Protein AF-A0A3C1PL70-F1 (afdb_monomer_lite)

Structure (mmCIF, N/CA/C/O backbone):
data_AF-A0A3C1PL70-F1
#
_entry.id   AF-A0A3C1PL70-F1
#
loop_
_atom_site.group_PDB
_atom_site.id
_atom_site.type_symbol
_atom_site.label_atom_id
_atom_site.label_alt_id
_atom_site.label_comp_id
_atom_site.label_asym_id
_atom_site.label_entity_id
_atom_site.label_seq_id
_atom_site.pdbx_PDB_ins_code
_atom_site.Cartn_x
_atom_site.Cartn_y
_atom_site.Cartn_z
_atom_site.occupancy
_atom_site.B_iso_or_equiv
_atom_site.auth_seq_id
_atom_site.auth_comp_id
_atom_site.auth_asym_id
_atom_site.auth_atom_id
_atom_site.pdbx_PDB_model_num
ATOM 1 N N . MET A 1 1 ? 24.986 -9.614 -31.286 1.00 55.00 1 MET A N 1
ATOM 2 C CA . MET A 1 1 ? 23.608 -9.142 -30.991 1.00 55.00 1 MET A CA 1
ATOM 3 C C . MET A 1 1 ? 23.009 -9.669 -29.675 1.00 55.00 1 MET A C 1
ATOM 5 O O . MET A 1 1 ? 22.349 -8.893 -29.001 1.00 55.00 1 MET A O 1
ATOM 9 N N . LYS A 1 2 ? 23.241 -10.927 -29.245 1.00 59.12 2 LYS A N 1
ATOM 10 C CA . LYS A 1 2 ? 22.670 -11.471 -27.983 1.00 59.12 2 LYS A CA 1
ATOM 11 C C . LYS A 1 2 ? 23.146 -10.782 -26.684 1.00 59.12 2 LYS A C 1
ATOM 13 O O . LYS A 1 2 ? 22.365 -10.678 -25.748 1.00 59.12 2 LYS A O 1
ATOM 18 N N . GLN A 1 3 ? 24.395 -10.307 -26.620 1.00 63.12 3 GLN A N 1
ATOM 19 C CA . GLN A 1 3 ? 24.935 -9.613 -25.435 1.00 63.12 3 GLN A CA 1
ATOM 20 C C . GLN A 1 3 ? 24.339 -8.211 -25.223 1.00 63.12 3 GLN A C 1
ATOM 22 O O . GLN A 1 3 ? 24.038 -7.855 -24.092 1.00 63.12 3 GLN A O 1
ATOM 27 N N . ALA A 1 4 ? 24.106 -7.448 -26.297 1.00 64.56 4 ALA A N 1
ATOM 28 C CA . ALA A 1 4 ? 23.540 -6.099 -26.205 1.00 64.56 4 ALA A CA 1
ATOM 29 C C . ALA A 1 4 ? 22.103 -6.106 -25.648 1.00 64.56 4 ALA A C 1
ATOM 31 O O . ALA A 1 4 ? 21.754 -5.249 -24.847 1.00 64.56 4 ALA A O 1
ATOM 32 N N . LYS A 1 5 ? 21.30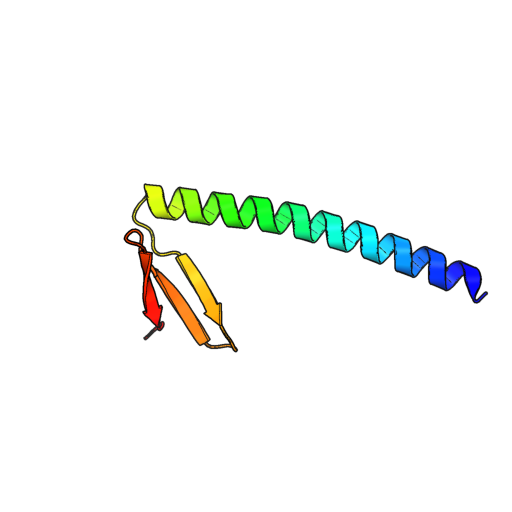9 -7.127 -26.008 1.00 63.75 5 LYS A N 1
ATOM 33 C CA . LYS A 1 5 ? 19.936 -7.321 -25.513 1.00 63.75 5 LYS A CA 1
ATOM 34 C C . LYS A 1 5 ? 19.890 -7.614 -24.004 1.00 63.75 5 LYS A C 1
ATOM 36 O O . LYS A 1 5 ? 19.122 -7.004 -23.280 1.00 63.75 5 LYS A O 1
ATOM 41 N N . LYS A 1 6 ? 20.791 -8.471 -23.504 1.00 65.75 6 LYS A N 1
ATOM 42 C CA . LYS A 1 6 ? 20.886 -8.764 -22.061 1.00 65.75 6 LYS A CA 1
ATOM 43 C C . LYS A 1 6 ? 21.258 -7.537 -21.225 1.00 65.75 6 LYS A C 1
ATOM 45 O O . LYS A 1 6 ? 20.777 -7.397 -20.107 1.00 65.75 6 LYS A O 1
ATOM 50 N N . LEU A 1 7 ? 22.122 -6.665 -21.749 1.00 64.50 7 LEU A N 1
ATOM 51 C CA . LEU A 1 7 ? 22.537 -5.452 -21.043 1.00 64.50 7 LEU A CA 1
ATOM 52 C C . LEU A 1 7 ? 21.400 -4.419 -20.967 1.00 64.50 7 LEU A C 1
ATOM 54 O O . LEU A 1 7 ? 21.228 -3.789 -19.926 1.00 64.50 7 LEU A O 1
ATOM 58 N N . SER A 1 8 ? 20.597 -4.278 -22.030 1.00 71.06 8 SER A N 1
ATOM 59 C CA . SER A 1 8 ? 19.396 -3.434 -21.993 1.00 71.06 8 SER A CA 1
ATOM 60 C C . SER A 1 8 ? 18.341 -3.970 -21.027 1.00 71.06 8 SER A C 1
ATOM 62 O O . SER A 1 8 ? 17.761 -3.184 -20.286 1.00 71.06 8 SER A O 1
ATOM 64 N N . ASP A 1 9 ? 18.147 -5.290 -20.972 1.00 74.38 9 ASP A N 1
ATOM 65 C CA . ASP A 1 9 ? 17.181 -5.919 -20.061 1.00 74.38 9 ASP A CA 1
ATOM 66 C C . ASP A 1 9 ? 17.559 -5.686 -18.586 1.00 74.38 9 ASP A C 1
ATOM 68 O O . ASP A 1 9 ? 16.700 -5.381 -17.762 1.00 74.38 9 ASP A O 1
ATOM 72 N N . LEU A 1 10 ? 18.857 -5.756 -18.257 1.00 77.75 10 LEU A N 1
ATOM 73 C CA . LEU A 1 10 ? 19.358 -5.492 -16.904 1.00 77.75 10 LEU A CA 1
ATOM 74 C C . LEU A 1 10 ? 19.186 -4.020 -16.504 1.00 77.75 10 LEU A C 1
ATOM 76 O O . LEU A 1 10 ? 18.819 -3.719 -15.370 1.00 77.75 10 LEU A O 1
ATOM 80 N N . LYS A 1 11 ? 19.427 -3.095 -17.439 1.00 81.94 11 LYS A N 1
ATOM 81 C CA . LYS A 1 11 ? 19.244 -1.661 -17.197 1.00 81.94 11 LYS A CA 1
ATOM 82 C C . LYS A 1 11 ? 17.772 -1.318 -16.952 1.00 81.94 11 LYS A C 1
ATOM 84 O O . LYS A 1 11 ? 17.474 -0.639 -15.976 1.00 81.94 11 LYS A O 1
ATOM 89 N N . ILE A 1 12 ? 16.869 -1.847 -17.781 1.00 81.12 12 ILE A N 1
ATOM 90 C CA . ILE A 1 12 ? 15.418 -1.682 -17.603 1.00 81.12 12 ILE A CA 1
ATOM 91 C C . ILE A 1 12 ? 14.991 -2.247 -16.246 1.00 81.12 12 ILE A C 1
ATOM 93 O O . ILE A 1 12 ? 14.256 -1.585 -15.523 1.00 81.12 12 ILE A O 1
ATOM 97 N N . TYR A 1 13 ? 15.497 -3.425 -15.866 1.00 83.94 13 TYR A N 1
ATOM 98 C CA . TYR A 1 13 ? 15.214 -4.018 -14.560 1.00 83.94 13 TYR A CA 1
ATOM 99 C C . TYR A 1 13 ? 15.610 -3.085 -13.405 1.00 83.94 13 TYR A C 1
ATOM 101 O O . TYR A 1 13 ? 14.777 -2.798 -12.547 1.00 83.94 13 TYR A O 1
ATOM 109 N N . HIS A 1 14 ? 16.838 -2.559 -13.410 1.00 86.56 14 HIS A N 1
ATOM 110 C CA . HIS A 1 14 ? 17.304 -1.635 -12.371 1.00 86.56 14 HIS A CA 1
ATOM 111 C C . HIS A 1 14 ? 16.484 -0.343 -12.309 1.00 86.56 14 HIS A C 1
ATOM 113 O O . HIS A 1 14 ? 16.115 0.088 -11.219 1.00 86.56 14 HIS A O 1
ATOM 119 N N . GLU A 1 15 ? 16.155 0.247 -13.458 1.00 90.25 15 GLU A N 1
ATOM 120 C CA . GLU A 1 15 ? 15.319 1.451 -13.510 1.00 90.25 15 GLU A CA 1
ATOM 121 C C . GLU A 1 15 ? 13.907 1.170 -12.967 1.00 90.25 15 GLU A C 1
ATOM 123 O O . GLU A 1 15 ? 13.373 1.954 -12.181 1.00 90.25 15 GLU A O 1
ATOM 128 N N . THR A 1 16 ? 13.310 0.025 -13.315 1.00 90.00 16 THR A N 1
ATOM 129 C CA . THR A 1 16 ? 11.988 -0.357 -12.794 1.00 90.00 16 THR A CA 1
ATOM 130 C C . THR A 1 16 ? 11.996 -0.666 -11.298 1.00 90.00 16 THR A C 1
ATOM 132 O O . THR A 1 16 ? 11.040 -0.307 -10.608 1.00 90.00 16 THR A O 1
ATOM 135 N N . ASP A 1 17 ? 13.062 -1.282 -10.780 1.00 93.38 17 ASP A N 1
ATOM 136 C CA . ASP A 1 17 ? 13.227 -1.554 -9.349 1.00 93.38 17 ASP A CA 1
ATOM 137 C C . ASP A 1 17 ? 13.344 -0.251 -8.550 1.00 93.38 17 ASP A C 1
ATOM 139 O O . ASP A 1 17 ? 12.680 -0.077 -7.526 1.00 93.38 17 ASP A O 1
ATOM 143 N N . GLU A 1 18 ? 14.103 0.720 -9.060 1.00 94.12 18 GLU A N 1
ATOM 144 C CA . GLU A 1 18 ? 14.240 2.022 -8.414 1.00 94.12 18 GLU A CA 1
ATOM 145 C C . GLU A 1 18 ? 12.919 2.803 -8.400 1.00 94.12 18 GLU A C 1
ATOM 147 O O . GLU A 1 18 ? 12.533 3.352 -7.361 1.00 94.12 18 GLU A O 1
ATOM 152 N N . VAL A 1 19 ? 12.183 2.799 -9.515 1.00 94.88 19 VAL A N 1
ATOM 153 C CA . VAL A 1 19 ? 10.845 3.403 -9.589 1.00 94.88 19 VAL A CA 1
ATOM 154 C C . VAL A 1 19 ? 9.894 2.733 -8.596 1.00 94.88 19 VAL A C 1
ATOM 156 O O . VAL A 1 19 ? 9.183 3.426 -7.864 1.00 94.88 19 VAL A O 1
ATOM 159 N N . LEU A 1 20 ? 9.909 1.400 -8.509 1.00 93.94 20 LEU A N 1
ATOM 160 C CA . LEU A 1 20 ? 9.079 0.655 -7.564 1.00 93.94 20 LEU A CA 1
ATOM 161 C C . LEU A 1 20 ? 9.460 0.961 -6.109 1.00 93.94 20 LEU A C 1
ATOM 163 O O . LEU A 1 20 ? 8.580 1.145 -5.264 1.00 93.94 20 LEU A O 1
ATOM 167 N N . ARG A 1 21 ? 10.757 1.076 -5.809 1.00 94.88 21 ARG A N 1
ATOM 168 C CA . ARG A 1 21 ? 11.262 1.463 -4.485 1.00 94.88 21 ARG A CA 1
ATOM 169 C C . ARG A 1 21 ? 10.735 2.837 -4.074 1.00 94.88 21 ARG A C 1
ATOM 171 O O . ARG A 1 21 ? 10.212 2.977 -2.968 1.00 94.88 21 ARG A O 1
ATOM 178 N N . LEU A 1 22 ? 10.838 3.833 -4.954 1.00 96.25 22 LEU A N 1
ATOM 179 C CA . LEU A 1 22 ? 10.334 5.187 -4.700 1.00 96.25 22 LEU A CA 1
ATOM 180 C C . LEU A 1 22 ? 8.807 5.204 -4.538 1.00 96.25 22 LEU A C 1
ATOM 182 O O . LEU A 1 22 ? 8.295 5.831 -3.608 1.00 96.25 22 LEU A O 1
ATOM 186 N N . ALA A 1 23 ? 8.083 4.462 -5.379 1.00 93.88 23 ALA A N 1
ATOM 187 C CA . ALA A 1 23 ? 6.633 4.325 -5.276 1.00 93.88 23 ALA A CA 1
ATOM 188 C C . ALA A 1 23 ? 6.205 3.706 -3.932 1.00 93.88 23 ALA A C 1
ATOM 190 O O . ALA A 1 23 ? 5.287 4.214 -3.287 1.00 93.88 23 ALA A O 1
ATOM 191 N N . ASN A 1 24 ? 6.903 2.666 -3.466 1.00 93.50 24 ASN A N 1
ATOM 192 C CA . ASN A 1 24 ? 6.628 2.017 -2.180 1.00 93.50 24 ASN A CA 1
ATOM 193 C C . ASN A 1 24 ? 6.867 2.951 -0.985 1.00 93.50 24 ASN A C 1
ATOM 195 O O . ASN A 1 24 ? 6.086 2.938 -0.031 1.00 93.50 24 ASN A O 1
ATOM 199 N N . ILE A 1 25 ? 7.912 3.785 -1.038 1.00 96.44 25 ILE A N 1
ATOM 200 C CA . ILE A 1 25 ? 8.162 4.812 -0.015 1.00 96.44 25 ILE A CA 1
ATOM 201 C C . ILE A 1 25 ? 6.992 5.803 0.024 1.00 96.44 25 ILE A C 1
ATOM 203 O O . ILE A 1 25 ? 6.404 6.015 1.086 1.00 96.44 25 ILE A O 1
ATOM 207 N N . GLY A 1 26 ? 6.597 6.346 -1.132 1.00 95.62 26 GLY A N 1
ATOM 208 C CA . GLY A 1 26 ? 5.486 7.297 -1.224 1.00 95.62 26 GLY A CA 1
ATOM 209 C C . GLY A 1 26 ? 4.149 6.708 -0.764 1.00 95.62 26 GLY A C 1
ATOM 210 O O . GLY A 1 26 ? 3.400 7.365 -0.036 1.00 95.62 26 GLY A O 1
ATOM 211 N N . ALA A 1 27 ? 3.871 5.452 -1.125 1.00 91.81 27 ALA A N 1
ATOM 212 C CA . ALA A 1 27 ? 2.684 4.734 -0.676 1.00 91.81 27 ALA A CA 1
ATOM 213 C C . ALA A 1 27 ? 2.666 4.596 0.852 1.00 91.81 27 ALA A C 1
ATOM 215 O O . ALA A 1 27 ? 1.675 4.964 1.483 1.00 91.81 27 ALA A O 1
ATOM 216 N N . LYS A 1 28 ? 3.774 4.155 1.462 1.00 91.94 28 LYS A N 1
ATOM 217 C CA . LYS A 1 28 ? 3.878 4.011 2.920 1.00 91.94 28 LYS A CA 1
ATOM 218 C C . LYS A 1 28 ? 3.617 5.333 3.639 1.00 91.94 28 LYS A C 1
ATOM 220 O O . LYS A 1 2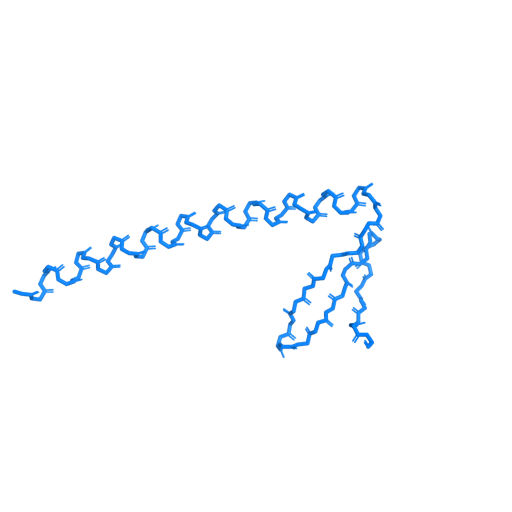8 ? 2.832 5.376 4.581 1.00 91.94 28 LYS A O 1
ATOM 225 N N . GLU A 1 29 ? 4.217 6.424 3.176 1.00 95.19 29 GLU A N 1
ATOM 226 C CA . GLU A 1 29 ? 3.973 7.737 3.773 1.00 95.19 29 GLU A CA 1
ATOM 227 C C . GLU A 1 29 ? 2.520 8.206 3.632 1.00 95.19 29 GLU A C 1
ATOM 229 O O . GLU A 1 29 ? 1.983 8.840 4.543 1.00 95.19 29 GLU A O 1
ATOM 234 N N . ALA A 1 30 ? 1.874 7.921 2.499 1.00 91.62 30 ALA A N 1
ATOM 235 C CA . ALA A 1 30 ? 0.469 8.254 2.297 1.00 91.62 30 ALA A CA 1
ATOM 236 C C . ALA A 1 30 ? -0.432 7.501 3.286 1.00 91.62 30 ALA A C 1
ATOM 238 O O . ALA A 1 30 ? -1.305 8.122 3.893 1.00 91.62 30 ALA A O 1
ATOM 239 N N . VAL A 1 31 ? -0.171 6.209 3.514 1.00 89.88 31 VAL A N 1
ATOM 240 C CA . VAL A 1 31 ? -0.890 5.400 4.512 1.00 89.88 31 VAL A CA 1
ATOM 241 C C . VAL A 1 31 ? -0.710 5.972 5.917 1.00 89.88 31 VAL A C 1
ATOM 243 O O . VAL A 1 31 ? -1.691 6.184 6.628 1.00 89.88 31 VAL A O 1
ATOM 246 N N . GLU A 1 32 ? 0.519 6.308 6.307 1.00 91.75 32 GLU A N 1
ATOM 247 C CA . GLU A 1 32 ? 0.790 6.895 7.625 1.00 91.75 32 GLU A CA 1
ATOM 248 C C . GLU A 1 32 ? 0.099 8.255 7.813 1.00 91.75 32 GLU A C 1
ATOM 250 O O . GLU A 1 32 ? -0.449 8.552 8.880 1.00 91.75 32 GLU A O 1
ATOM 255 N N . ARG A 1 33 ? 0.063 9.094 6.769 1.00 92.69 33 ARG A N 1
ATOM 256 C CA . ARG A 1 33 ? -0.688 10.360 6.798 1.00 92.69 33 ARG A CA 1
ATOM 257 C C . ARG A 1 33 ? -2.195 10.130 6.891 1.00 92.69 33 ARG A C 1
ATOM 259 O O . ARG A 1 33 ? -2.860 10.871 7.613 1.00 92.69 33 ARG A O 1
ATOM 266 N N . ASN A 1 34 ? -2.724 9.124 6.201 1.00 91.25 34 ASN A N 1
ATOM 267 C CA . ASN A 1 34 ? -4.136 8.758 6.270 1.00 91.25 34 ASN A CA 1
ATOM 268 C C . ASN A 1 34 ? -4.521 8.305 7.682 1.00 91.25 34 ASN A C 1
ATOM 270 O O . ASN A 1 34 ? -5.489 8.829 8.232 1.00 91.25 34 ASN A O 1
ATOM 274 N N . LYS A 1 35 ? -3.705 7.450 8.315 1.00 90.06 35 LYS A N 1
ATOM 275 C CA . LYS A 1 35 ? -3.885 7.018 9.714 1.00 90.06 35 LYS A CA 1
ATOM 276 C C . LYS A 1 35 ? -3.966 8.207 10.668 1.00 90.06 35 LYS A C 1
ATOM 278 O O . LYS A 1 35 ? -4.930 8.329 11.418 1.00 90.06 35 LYS A O 1
ATOM 283 N N . LYS A 1 36 ? -3.021 9.150 10.566 1.00 91.75 36 LYS A N 1
ATOM 284 C CA . LYS A 1 36 ? -3.013 10.381 11.383 1.00 91.75 36 LYS A CA 1
ATOM 285 C C . LYS A 1 36 ? -4.238 11.275 11.167 1.00 91.75 36 LYS A C 1
ATOM 287 O O . LYS A 1 36 ? -4.615 12.008 12.074 1.00 91.75 36 LYS A O 1
ATOM 292 N N . LYS A 1 37 ? -4.835 11.247 9.974 1.00 93.31 37 LYS A N 1
ATOM 293 C CA . LYS A 1 37 ? -6.008 12.057 9.610 1.00 93.31 37 LYS A CA 1
ATOM 294 C C . LYS A 1 37 ? -7.341 11.335 9.817 1.00 93.31 37 LYS A C 1
ATOM 296 O O . LYS A 1 37 ? -8.379 11.916 9.517 1.00 93.31 37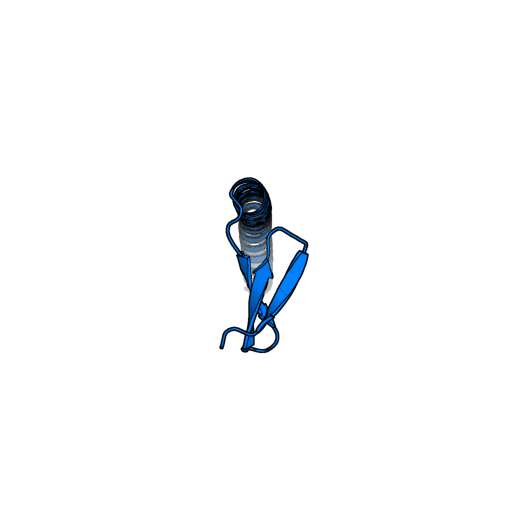 LYS A O 1
ATOM 301 N N . GLY A 1 38 ? -7.330 10.087 10.282 1.00 91.75 38 GLY A N 1
ATOM 302 C CA . GLY A 1 38 ? -8.551 9.294 10.399 1.00 91.75 38 GLY A CA 1
ATOM 303 C C . GLY A 1 38 ? -9.151 8.876 9.047 1.00 91.75 38 GLY A C 1
ATOM 304 O O . GLY A 1 38 ? -10.335 8.557 8.978 1.00 91.75 38 GLY A O 1
ATOM 305 N N . ILE A 1 39 ? -8.363 8.886 7.969 1.00 92.81 39 ILE A N 1
ATOM 306 C CA . ILE A 1 39 ? -8.818 8.554 6.613 1.00 92.81 39 ILE A CA 1
ATOM 307 C C . ILE A 1 39 ? -8.579 7.057 6.357 1.00 92.81 39 ILE A C 1
ATOM 309 O O . ILE A 1 39 ? -7.447 6.596 6.516 1.00 92.81 39 ILE A O 1
ATOM 313 N N . PRO A 1 40 ? -9.596 6.288 5.930 1.00 92.81 40 PRO A N 1
ATOM 314 C CA . PRO A 1 40 ? -9.402 4.899 5.528 1.00 92.81 40 PRO A CA 1
ATOM 315 C C . PRO A 1 40 ? -8.504 4.772 4.293 1.00 92.81 40 PRO A C 1
ATOM 317 O O . PRO A 1 40 ? -8.632 5.534 3.332 1.00 92.81 40 PRO A O 1
ATOM 320 N N . THR A 1 41 ? -7.623 3.776 4.287 1.00 93.81 41 THR A N 1
ATOM 321 C CA . THR A 1 41 ? -6.731 3.498 3.155 1.00 93.81 41 THR A CA 1
ATOM 322 C C . THR A 1 41 ? -7.310 2.383 2.284 1.00 93.81 41 THR A C 1
ATOM 324 O O . THR A 1 41 ? -7.458 1.264 2.776 1.00 93.81 41 THR A O 1
ATOM 327 N N . PRO A 1 42 ? -7.616 2.633 0.997 1.00 91.94 42 PRO A N 1
ATOM 328 C CA . PRO A 1 42 ? -8.043 1.581 0.086 1.00 91.94 42 PRO A CA 1
ATOM 329 C C . PRO A 1 42 ? -6.861 0.712 -0.362 1.00 91.94 42 PRO A C 1
ATOM 331 O O . PRO A 1 42 ? -5.786 1.222 -0.678 1.00 91.94 42 PRO A O 1
ATOM 334 N N . PHE A 1 43 ? -7.080 -0.593 -0.476 1.00 91.44 43 PHE A N 1
ATOM 335 C CA . PHE A 1 43 ? -6.142 -1.531 -1.093 1.00 91.44 43 PHE A CA 1
ATOM 336 C C . PHE A 1 43 ? -6.894 -2.659 -1.806 1.00 91.44 43 PHE A C 1
ATOM 338 O O . PHE A 1 43 ? -8.098 -2.829 -1.625 1.00 91.44 43 PHE A O 1
ATOM 345 N N . SER A 1 44 ? -6.202 -3.417 -2.659 1.00 91.50 44 SER A N 1
ATOM 346 C CA . SER A 1 44 ? -6.802 -4.514 -3.425 1.00 91.50 44 SER A CA 1
ATOM 347 C C . SER A 1 44 ? -6.113 -5.838 -3.125 1.00 91.50 44 SER A C 1
ATOM 349 O O . SER A 1 44 ? -4.889 -5.935 -3.197 1.00 91.50 44 SER A O 1
ATOM 351 N N . ILE A 1 45 ? -6.901 -6.871 -2.825 1.00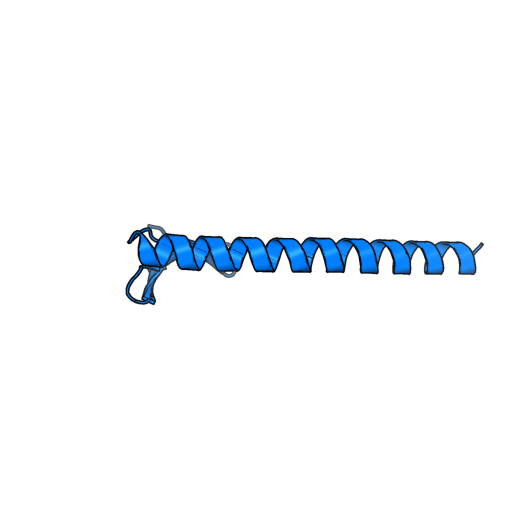 92.50 45 ILE A N 1
ATOM 352 C CA . ILE A 1 45 ? -6.435 -8.256 -2.708 1.00 92.50 45 ILE A CA 1
ATOM 353 C C . ILE A 1 45 ? -7.227 -9.100 -3.700 1.00 92.50 45 ILE A C 1
ATOM 355 O O . ILE A 1 45 ? -8.452 -9.183 -3.619 1.00 92.50 45 ILE A O 1
ATOM 359 N N . LYS A 1 46 ? -6.524 -9.758 -4.633 1.00 92.50 46 LYS A N 1
ATOM 360 C CA . LYS A 1 46 ? -7.130 -10.634 -5.657 1.00 92.50 46 LYS A CA 1
ATOM 361 C C . LYS A 1 46 ? -8.273 -9.948 -6.429 1.00 92.50 46 LYS A C 1
ATOM 363 O O . LYS A 1 46 ? -9.313 -10.552 -6.675 1.00 92.50 46 LYS A O 1
ATOM 368 N N . GLY A 1 47 ? -8.096 -8.668 -6.762 1.00 92.44 47 GLY A N 1
ATOM 369 C CA . GLY A 1 47 ? -9.087 -7.870 -7.491 1.00 92.44 47 GLY A CA 1
ATOM 370 C C . GLY A 1 47 ? -10.267 -7.369 -6.651 1.00 92.44 47 GLY A C 1
ATOM 371 O O . GLY A 1 47 ? -11.128 -6.679 -7.187 1.00 92.44 47 GLY A O 1
ATOM 372 N N . LYS A 1 48 ? -10.317 -7.674 -5.350 1.00 95.00 48 LYS A N 1
ATOM 373 C CA . LYS A 1 48 ? -11.331 -7.157 -4.423 1.00 95.00 48 LYS A CA 1
ATOM 374 C C . LYS A 1 48 ? -10.769 -5.977 -3.646 1.00 95.00 48 LYS A C 1
ATOM 376 O O . LYS A 1 48 ? -9.650 -6.060 -3.145 1.00 95.00 48 LYS A O 1
ATOM 381 N N . ILE A 1 49 ? -11.546 -4.903 -3.543 1.00 94.50 49 ILE A N 1
ATOM 382 C CA . ILE A 1 49 ? -11.146 -3.688 -2.828 1.00 94.50 49 ILE A CA 1
ATOM 383 C C . ILE A 1 49 ? -11.512 -3.825 -1.349 1.00 94.50 49 ILE A C 1
ATOM 385 O O . ILE A 1 49 ? -12.603 -4.278 -1.007 1.00 94.50 49 ILE A O 1
ATOM 389 N N . PHE A 1 50 ? -10.598 -3.400 -0.490 1.00 95.12 50 PHE A N 1
ATOM 390 C CA . PHE A 1 50 ? -10.740 -3.325 0.955 1.00 95.12 50 PHE A CA 1
ATOM 391 C C . PHE A 1 50 ? -10.320 -1.939 1.437 1.00 95.12 50 PHE A C 1
ATOM 393 O O . PHE A 1 50 ? -9.591 -1.229 0.745 1.00 95.12 50 PHE A O 1
ATOM 400 N N . TYR A 1 51 ? -10.753 -1.584 2.637 1.00 94.50 51 TYR A N 1
ATOM 401 C CA . TYR A 1 51 ? -10.345 -0.389 3.354 1.00 94.50 51 TYR A CA 1
ATOM 402 C C . TYR A 1 51 ? -9.700 -0.788 4.679 1.00 94.50 51 TYR A C 1
ATOM 404 O O . TYR A 1 51 ? -10.317 -1.500 5.471 1.00 94.50 51 TYR A O 1
ATOM 412 N N . GLU A 1 52 ? -8.474 -0.323 4.918 1.00 93.31 52 GLU A N 1
ATOM 413 C CA . GLU A 1 52 ? -7.845 -0.321 6.241 1.00 93.31 52 GLU A CA 1
ATOM 414 C C . GLU A 1 52 ? -8.289 0.956 6.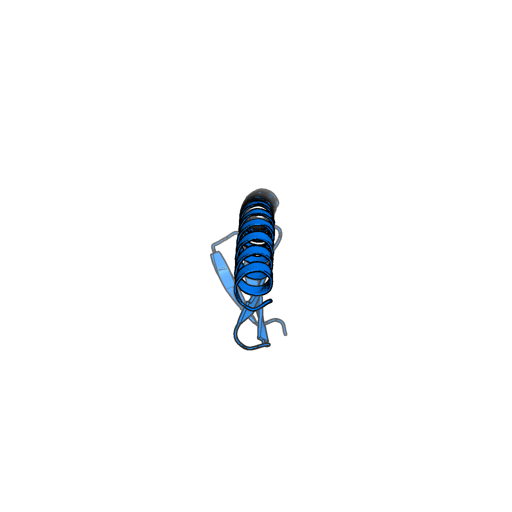953 1.00 93.31 52 GLU A C 1
ATOM 416 O O . GLU A 1 52 ? -7.971 2.073 6.531 1.00 93.31 52 GLU A O 1
ATOM 421 N N . MET A 1 53 ? -9.073 0.791 8.006 1.00 93.44 53 MET A N 1
ATOM 422 C CA . MET A 1 53 ? -9.516 1.868 8.873 1.00 93.44 53 MET A CA 1
ATOM 423 C C . MET A 1 53 ? -8.344 2.372 9.739 1.00 93.44 53 MET A C 1
ATOM 425 O O . MET A 1 53 ? -7.373 1.646 9.955 1.00 93.44 53 MET A O 1
ATOM 429 N N . PRO A 1 54 ? -8.412 3.604 10.273 1.00 89.75 54 PRO A N 1
ATOM 430 C CA . PRO A 1 54 ? -7.338 4.170 11.099 1.00 89.75 54 PRO A CA 1
ATOM 431 C C . PRO A 1 54 ? -7.018 3.374 12.375 1.00 89.75 54 PRO A C 1
ATOM 433 O O . PRO A 1 54 ? -5.900 3.451 12.873 1.00 89.75 54 PRO A O 1
ATOM 436 N N . ASP A 1 55 ? -7.985 2.611 12.889 1.00 89.94 55 ASP A N 1
ATOM 437 C CA . ASP A 1 55 ? -7.849 1.700 14.034 1.00 89.94 55 ASP A CA 1
ATOM 438 C C . ASP A 1 55 ? -7.225 0.337 13.660 1.00 89.94 55 ASP A C 1
ATOM 440 O O . ASP A 1 55 ? -7.030 -0.512 14.528 1.00 89.94 55 ASP A O 1
ATOM 444 N N . GLY A 1 56 ? -6.909 0.119 12.378 1.00 87.00 56 GLY A N 1
ATOM 445 C CA . GLY A 1 56 ? -6.391 -1.139 11.839 1.00 87.00 56 GLY A CA 1
ATOM 446 C C . GLY A 1 56 ? -7.471 -2.136 11.407 1.00 87.00 56 GLY A C 1
ATOM 447 O O . GLY A 1 56 ? -7.136 -3.199 10.880 1.00 87.00 56 GLY A O 1
ATOM 448 N N . THR A 1 57 ? -8.758 -1.820 11.578 1.00 93.62 57 THR A N 1
ATOM 449 C CA . THR A 1 57 ? -9.852 -2.689 11.127 1.00 93.62 57 THR A CA 1
ATOM 450 C C . THR A 1 57 ? -9.891 -2.741 9.600 1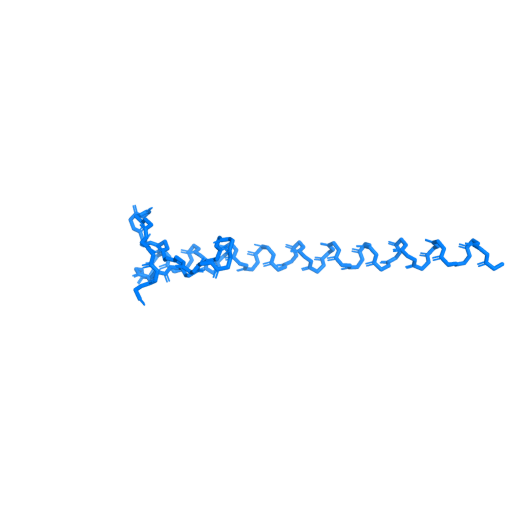.00 93.62 57 THR A C 1
ATOM 452 O O . THR A 1 57 ? -9.879 -1.710 8.934 1.00 93.62 57 THR A O 1
ATOM 455 N N . ILE A 1 58 ? -10.002 -3.936 9.017 1.00 94.25 58 ILE A N 1
ATOM 456 C CA . ILE A 1 58 ? -10.133 -4.109 7.565 1.00 94.25 58 ILE A CA 1
ATOM 457 C C . ILE A 1 58 ? -11.588 -4.402 7.210 1.00 94.25 58 ILE A C 1
ATOM 459 O O . ILE A 1 58 ? -12.196 -5.312 7.776 1.00 94.25 58 ILE A O 1
ATOM 463 N N . LYS A 1 59 ? -12.134 -3.665 6.240 1.00 93.81 59 LYS A N 1
ATOM 464 C CA . LYS A 1 59 ? -13.488 -3.888 5.712 1.00 93.81 59 LYS A CA 1
ATOM 465 C C . LYS A 1 59 ? -13.464 -4.051 4.194 1.00 93.81 59 LYS A C 1
ATOM 467 O O . LYS A 1 59 ? -12.706 -3.342 3.533 1.00 93.81 59 LYS A O 1
ATOM 472 N N . PRO A 1 60 ? -14.255 -4.966 3.611 1.00 92.75 60 PRO A N 1
ATOM 473 C CA . PRO A 1 60 ? -14.452 -4.979 2.167 1.00 92.75 60 PRO A CA 1
ATOM 474 C C . PRO A 1 60 ? -15.112 -3.670 1.721 1.00 92.75 60 PRO A C 1
ATOM 476 O O . PRO A 1 60 ? -15.868 -3.057 2.475 1.00 92.75 60 PRO A O 1
ATOM 479 N N . LYS A 1 61 ? -14.818 -3.239 0.494 1.00 86.06 61 LYS A N 1
ATOM 480 C CA . LYS A 1 61 ? -15.633 -2.231 -0.180 1.00 86.06 61 LYS A CA 1
ATOM 481 C C . LYS A 1 61 ? -16.999 -2.856 -0.465 1.00 86.06 61 LYS A C 1
ATOM 483 O O . LYS A 1 61 ? -17.050 -3.856 -1.178 1.00 86.06 61 LYS A O 1
ATOM 488 N N . GLU A 1 62 ? -18.043 -2.300 0.143 1.00 76.25 62 GLU A N 1
ATOM 489 C CA . GLU A 1 62 ? -19.445 -2.629 -0.153 1.00 76.25 62 GLU A CA 1
ATOM 490 C C . GLU A 1 62 ? -19.812 -2.277 -1.601 1.00 76.25 62 GLU A C 1
ATOM 492 O O . GLU A 1 62 ? -19.260 -1.281 -2.138 1.00 76.25 62 GLU A O 1
#

Foldseek 3Di:
DVVVVVVVVVVVVVVVVVVVVVVVVVLVVVVVVCLVVQHWDWDDDPNWIWTQTSVRDIGTDD

pLDDT: mean 87.48, std 10.44, range [55.0, 96.44]

Radius of gyration: 17.92 Å; chains: 1; bounding box: 44×24×45 Å

Sequence (62 aa):
MKQAKKLSDLKIYHETDEVLRLANIGAKEAVERNKKKGIPTPFSIKGKIFYEMPDGTIKPKE

Secondary structure (DSSP, 8-state):
-HHHHHHHHHHHHHHHHHHHHHHHHHHHHHHHHHHHTTPPEEEEETTEEEEE-TTS-EEE--